Protein AF-A0A1M7EEA3-F1 (afdb_monomer_lite)

Radius of gyration: 19.29 Å; chains: 1; bounding box: 43×21×45 Å

Structure (mmCIF, N/CA/C/O backbone):
data_AF-A0A1M7EEA3-F1
#
_entry.id   AF-A0A1M7EEA3-F1
#
loop_
_atom_site.group_PDB
_atom_site.id
_atom_site.type_symbol
_atom_site.label_atom_id
_atom_site.label_alt_id
_atom_site.label_comp_id
_atom_site.label_asym_id
_atom_site.label_entity_id
_atom_site.label_seq_id
_atom_site.pdbx_PDB_ins_code
_atom_site.Cartn_x
_atom_site.Cartn_y
_atom_site.Cartn_z
_atom_site.occupancy
_atom_site.B_iso_or_equiv
_atom_site.auth_seq_id
_atom_site.auth_comp_id
_atom_site.auth_asym_id
_atom_site.auth_atom_id
_atom_site.pdbx_PDB_model_num
ATOM 1 N N . MET A 1 1 ? 22.061 9.349 -22.168 1.00 59.25 1 MET A N 1
ATOM 2 C CA . MET A 1 1 ? 20.816 9.589 -21.402 1.00 59.25 1 MET A CA 1
ATOM 3 C C . MET A 1 1 ? 20.341 8.247 -20.868 1.00 59.25 1 MET A C 1
ATOM 5 O O . MET A 1 1 ? 20.058 7.374 -21.675 1.00 59.25 1 MET A O 1
ATOM 9 N N . ASN A 1 2 ? 20.319 8.039 -19.546 1.00 71.56 2 ASN A N 1
ATOM 10 C CA . ASN A 1 2 ? 19.768 6.807 -18.969 1.00 71.56 2 ASN A CA 1
ATOM 11 C C . ASN A 1 2 ? 18.238 6.866 -19.034 1.00 71.56 2 ASN A C 1
ATOM 13 O O . ASN A 1 2 ? 17.580 7.269 -18.077 1.00 71.56 2 ASN A O 1
ATOM 17 N N . THR A 1 3 ? 17.679 6.476 -20.179 1.00 81.81 3 THR A N 1
ATOM 18 C CA . THR A 1 3 ? 16.235 6.494 -20.478 1.00 81.81 3 THR A CA 1
ATOM 19 C C . THR A 1 3 ? 15.405 5.727 -19.442 1.00 81.81 3 THR A C 1
ATOM 21 O O . THR A 1 3 ? 14.242 6.042 -19.216 1.00 81.81 3 THR A O 1
ATOM 24 N N . TYR A 1 4 ? 16.018 4.767 -18.747 1.00 85.38 4 TYR A N 1
ATOM 25 C CA . TYR A 1 4 ? 15.361 3.927 -17.745 1.00 85.38 4 TYR A CA 1
ATOM 26 C C . TYR A 1 4 ? 15.397 4.479 -16.315 1.00 85.38 4 TYR A C 1
ATOM 28 O O . TYR A 1 4 ? 14.746 3.914 -15.438 1.00 85.38 4 TYR A O 1
ATOM 36 N N . LEU A 1 5 ? 16.120 5.575 -16.057 1.00 90.19 5 LEU A N 1
ATOM 37 C CA . LEU A 1 5 ? 16.262 6.117 -14.702 1.00 90.19 5 LEU A CA 1
ATOM 38 C C . LEU A 1 5 ? 14.919 6.619 -14.152 1.00 90.19 5 LEU A C 1
ATOM 40 O O . LEU A 1 5 ? 14.544 6.289 -13.031 1.00 90.19 5 LEU A O 1
ATOM 44 N N . ILE A 1 6 ? 14.182 7.376 -14.967 1.00 90.94 6 ILE A N 1
ATOM 45 C CA . ILE A 1 6 ? 12.882 7.950 -14.600 1.00 90.94 6 ILE A 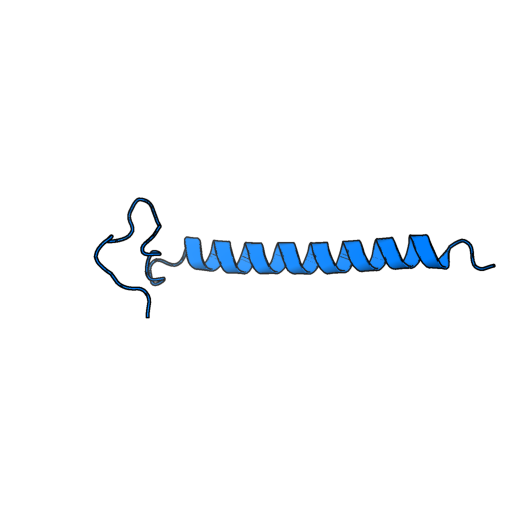CA 1
ATOM 46 C C . ILE A 1 6 ? 11.821 6.854 -14.384 1.00 90.94 6 ILE A C 1
ATOM 48 O O . ILE A 1 6 ? 11.249 6.808 -13.293 1.00 90.94 6 ILE A O 1
ATOM 52 N N . PRO A 1 7 ? 11.559 5.939 -15.343 1.00 92.06 7 PRO A N 1
ATOM 53 C CA . PRO A 1 7 ? 10.560 4.891 -15.131 1.00 92.06 7 PRO A CA 1
ATOM 54 C C . PRO A 1 7 ? 10.967 3.906 -14.024 1.00 92.06 7 PRO A C 1
ATOM 56 O O . PRO A 1 7 ? 10.108 3.464 -13.265 1.00 92.06 7 PRO A O 1
ATOM 59 N N . GLY A 1 8 ? 12.262 3.602 -13.875 1.00 94.56 8 GLY A N 1
ATOM 60 C CA . GLY A 1 8 ? 12.753 2.737 -12.800 1.00 94.56 8 GLY A CA 1
ATOM 61 C C . GLY A 1 8 ? 12.497 3.326 -11.412 1.00 94.56 8 GLY A C 1
ATOM 62 O O . GLY A 1 8 ? 11.996 2.632 -10.527 1.00 94.56 8 GLY A O 1
ATOM 63 N N . LEU A 1 9 ? 12.764 4.622 -11.232 1.00 94.44 9 LEU A N 1
ATOM 64 C CA . LEU A 1 9 ? 12.507 5.305 -9.966 1.00 94.44 9 LEU A CA 1
ATOM 65 C C . LEU A 1 9 ? 11.006 5.369 -9.653 1.00 94.44 9 LEU A C 1
ATOM 67 O O . LEU A 1 9 ? 10.618 5.107 -8.517 1.00 94.44 9 LEU A O 1
ATOM 71 N N . ALA A 1 10 ? 10.161 5.610 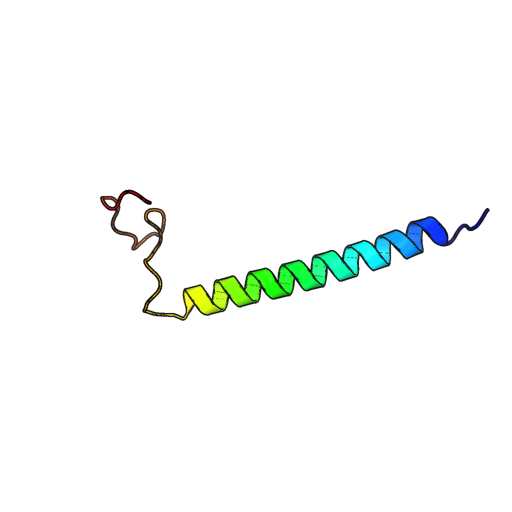-10.661 1.00 94.69 10 ALA A N 1
ATOM 72 C CA . ALA A 1 10 ? 8.707 5.613 -10.497 1.00 94.69 10 ALA A CA 1
ATOM 73 C C . ALA A 1 10 ? 8.165 4.262 -9.991 1.00 94.69 10 ALA A C 1
ATOM 75 O O . ALA A 1 10 ? 7.337 4.240 -9.078 1.00 94.69 10 ALA A O 1
ATOM 76 N N . LEU A 1 11 ? 8.663 3.138 -10.523 1.00 96.75 11 LEU A N 1
ATOM 77 C CA . LEU A 1 11 ? 8.273 1.800 -10.060 1.00 96.75 11 LEU A CA 1
ATOM 78 C C . LEU A 1 11 ? 8.668 1.558 -8.598 1.00 96.75 11 LEU A C 1
ATOM 80 O O . LEU A 1 11 ? 7.866 1.037 -7.821 1.00 96.75 11 LEU A O 1
ATOM 84 N N . ILE A 1 12 ? 9.873 1.980 -8.205 1.00 96.19 12 ILE A N 1
ATOM 85 C CA . ILE A 1 12 ? 10.345 1.870 -6.817 1.00 96.19 12 ILE A CA 1
ATOM 86 C C . ILE A 1 12 ? 9.459 2.701 -5.888 1.00 96.19 12 ILE A C 1
ATOM 88 O O . ILE A 1 12 ? 9.006 2.203 -4.856 1.00 96.19 12 ILE A O 1
ATOM 92 N N . THR A 1 13 ? 9.161 3.949 -6.259 1.00 96.31 13 THR A N 1
ATOM 93 C CA . THR A 1 13 ? 8.264 4.807 -5.478 1.00 96.31 13 THR A CA 1
ATOM 94 C C . THR A 1 13 ? 6.892 4.160 -5.319 1.00 96.31 13 THR A C 1
ATOM 96 O O . THR A 1 13 ? 6.365 4.113 -4.206 1.00 96.31 13 THR A O 1
ATOM 99 N N . MET A 1 14 ? 6.331 3.601 -6.395 1.00 96.50 14 MET A N 1
ATOM 100 C CA . MET A 1 14 ? 5.018 2.964 -6.340 1.00 96.50 14 MET A CA 1
ATOM 101 C C . MET A 1 14 ? 5.008 1.726 -5.429 1.00 96.50 14 MET A C 1
ATOM 103 O O . MET A 1 14 ? 4.070 1.544 -4.652 1.00 96.50 14 MET A O 1
ATOM 107 N N . ALA A 1 15 ? 6.074 0.919 -5.459 1.00 96.94 15 ALA A N 1
ATOM 108 C CA . ALA A 1 15 ? 6.230 -0.236 -4.577 1.00 96.94 15 ALA A CA 1
ATOM 109 C C . ALA A 1 15 ? 6.299 0.171 -3.094 1.00 96.94 15 ALA A C 1
ATOM 111 O O . ALA A 1 15 ? 5.628 -0.433 -2.252 1.00 96.94 15 ALA A O 1
ATOM 112 N N . ILE A 1 16 ? 7.057 1.225 -2.773 1.00 96.81 16 ILE A N 1
ATOM 113 C CA . ILE A 1 16 ? 7.168 1.752 -1.403 1.00 96.81 16 ILE A CA 1
ATOM 114 C C . ILE A 1 16 ? 5.807 2.253 -0.911 1.00 96.81 16 ILE A C 1
ATOM 116 O O . ILE A 1 16 ? 5.367 1.871 0.175 1.00 96.81 16 ILE A O 1
ATOM 120 N N . VAL A 1 17 ? 5.111 3.062 -1.716 1.00 96.25 17 VAL A N 1
ATOM 121 C CA . VAL A 1 17 ? 3.777 3.580 -1.371 1.00 96.25 17 VAL A CA 1
ATOM 122 C C . VAL A 1 17 ? 2.784 2.435 -1.163 1.00 96.25 17 VAL A C 1
ATOM 124 O O . VAL A 1 17 ? 2.032 2.452 -0.188 1.00 96.25 17 VAL A O 1
ATOM 127 N N . GLY A 1 18 ? 2.821 1.406 -2.015 1.00 95.31 18 GLY A N 1
ATOM 128 C CA . GLY A 1 18 ? 1.988 0.211 -1.870 1.00 95.31 18 GLY A CA 1
ATOM 129 C C . GLY A 1 18 ? 2.223 -0.520 -0.544 1.00 95.31 18 GLY A C 1
ATOM 130 O O . GLY A 1 18 ? 1.266 -0.842 0.162 1.00 95.31 18 GLY A O 1
ATOM 131 N N . LEU A 1 19 ? 3.485 -0.726 -0.152 1.00 94.38 19 LEU A N 1
ATOM 132 C CA . LEU A 1 19 ? 3.826 -1.351 1.131 1.00 94.38 19 LEU A CA 1
ATOM 133 C C . LEU A 1 19 ? 3.347 -0.523 2.329 1.00 94.38 19 LEU A C 1
ATOM 135 O O . LEU A 1 19 ? 2.782 -1.082 3.272 1.00 94.38 19 LEU A O 1
ATOM 139 N N . VAL A 1 20 ? 3.533 0.799 2.290 1.00 92.50 20 VAL A N 1
ATOM 140 C CA . VAL A 1 20 ? 3.065 1.708 3.349 1.00 92.50 20 VAL A CA 1
ATOM 141 C C . VAL A 1 20 ? 1.540 1.672 3.460 1.00 92.50 20 VAL A C 1
ATOM 143 O O . VAL A 1 20 ? 1.014 1.555 4.568 1.00 92.50 20 VAL A O 1
ATOM 146 N N . ALA A 1 21 ? 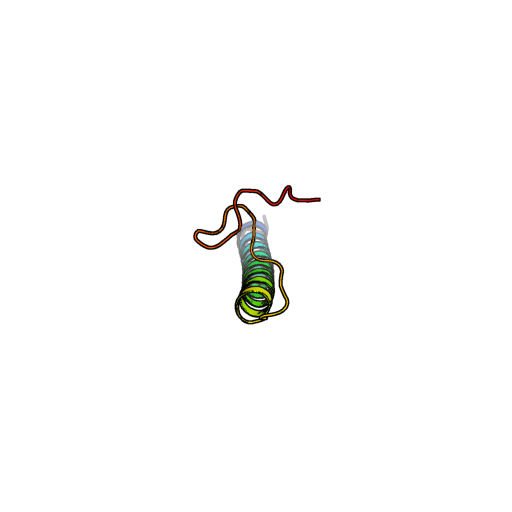0.828 1.693 2.332 1.00 91.25 21 ALA A N 1
ATOM 147 C CA . ALA A 1 21 ? -0.631 1.611 2.299 1.00 91.25 21 ALA A CA 1
ATOM 148 C C . ALA A 1 21 ? -1.158 0.273 2.850 1.00 91.25 21 ALA A C 1
ATOM 150 O O . ALA A 1 21 ? -2.134 0.244 3.601 1.00 91.25 21 ALA A O 1
ATOM 151 N N . LEU A 1 22 ? -0.497 -0.845 2.537 1.00 89.00 22 LEU A N 1
ATOM 152 C CA . LEU A 1 22 ? -0.862 -2.149 3.098 1.00 89.00 22 LEU A CA 1
ATOM 153 C C . LEU A 1 22 ? -0.640 -2.198 4.615 1.00 89.00 22 LEU A C 1
ATOM 155 O O . LEU A 1 22 ? -1.490 -2.707 5.349 1.00 89.00 22 LEU A O 1
ATOM 159 N N . ARG A 1 23 ? 0.476 -1.644 5.102 1.00 86.50 23 ARG A N 1
ATOM 160 C CA . ARG A 1 23 ? 0.775 -1.569 6.541 1.00 86.50 23 ARG A CA 1
ATOM 161 C C . ARG A 1 23 ? -0.213 -0.669 7.285 1.00 86.50 23 ARG A C 1
ATOM 163 O O . ARG A 1 23 ? -0.688 -1.069 8.346 1.00 86.50 23 ARG A O 1
ATOM 170 N N . SER A 1 24 ? -0.568 0.493 6.731 1.00 77.88 24 SER A N 1
ATOM 171 C CA . SER A 1 24 ? -1.539 1.407 7.350 1.00 77.88 24 SER A CA 1
ATOM 172 C C . SER A 1 24 ? -2.945 0.806 7.389 1.00 77.88 24 SER A C 1
ATOM 174 O O . SER A 1 24 ? -3.648 0.930 8.397 1.00 77.88 24 SER A O 1
ATOM 176 N N . LYS A 1 25 ? -3.334 0.073 6.337 1.00 76.38 25 LYS A N 1
ATOM 177 C CA . LYS A 1 25 ? -4.599 -0.663 6.313 1.00 76.38 25 LYS A CA 1
ATOM 178 C C . LYS A 1 25 ? -4.617 -1.757 7.375 1.00 76.38 25 LYS A C 1
ATOM 180 O O . LYS A 1 25 ? -5.586 -1.846 8.119 1.00 76.38 25 LYS A O 1
ATOM 185 N N . ARG A 1 26 ? -3.536 -2.532 7.505 1.00 73.56 26 ARG A N 1
ATOM 186 C CA . ARG A 1 26 ? -3.427 -3.576 8.532 1.00 73.56 26 ARG A CA 1
ATOM 187 C C . ARG A 1 26 ? -3.537 -3.004 9.948 1.00 73.56 26 ARG A C 1
ATOM 189 O O . ARG A 1 26 ? -4.319 -3.518 10.734 1.00 73.56 26 ARG A O 1
ATOM 196 N N . GLN A 1 27 ? -2.851 -1.898 10.238 1.00 70.12 27 GLN A N 1
ATOM 197 C CA . GLN A 1 27 ? -2.963 -1.215 11.533 1.00 70.12 27 GLN A CA 1
ATOM 198 C C . GLN A 1 27 ? -4.391 -0.710 11.803 1.00 70.12 27 GLN A C 1
ATOM 200 O O . GLN A 1 27 ? -4.863 -0.725 12.939 1.00 70.12 27 GLN A O 1
ATOM 205 N N . THR A 1 28 ? -5.086 -0.252 10.761 1.00 70.19 28 THR A N 1
ATOM 206 C CA . THR A 1 28 ? -6.471 0.216 10.878 1.00 70.19 28 THR A CA 1
ATOM 207 C C . THR A 1 28 ? -7.435 -0.942 11.122 1.00 70.19 28 THR A C 1
ATOM 209 O O . THR A 1 28 ? -8.286 -0.827 11.997 1.00 70.19 28 THR A O 1
ATOM 212 N N . GLU A 1 29 ? -7.284 -2.062 10.412 1.00 67.06 29 GLU A N 1
ATOM 213 C CA . GLU A 1 29 ? -8.091 -3.275 10.620 1.00 67.06 29 GLU A CA 1
ATOM 214 C C . GLU A 1 29 ? -7.848 -3.896 12.003 1.00 67.06 29 GLU A C 1
ATOM 216 O O . GLU A 1 29 ? -8.801 -4.265 12.684 1.00 67.06 29 GLU A O 1
ATOM 221 N N . GLU A 1 30 ? -6.599 -3.925 12.479 1.00 65.19 30 GLU A N 1
ATOM 222 C CA . GLU A 1 30 ? -6.259 -4.371 13.840 1.00 65.19 30 GLU A CA 1
ATOM 223 C C . GLU A 1 30 ? -6.959 -3.507 14.908 1.00 65.19 30 GLU A C 1
ATOM 225 O O . GLU A 1 30 ? -7.493 -4.034 15.883 1.00 65.19 30 GLU A O 1
ATOM 230 N N . ARG A 1 31 ? -7.053 -2.185 14.699 1.00 60.94 31 ARG A N 1
ATOM 231 C CA . ARG A 1 31 ? -7.838 -1.286 15.569 1.00 60.94 31 ARG A CA 1
ATOM 232 C C . ARG A 1 31 ? -9.344 -1.493 15.432 1.00 60.94 31 ARG A C 1
ATOM 234 O O . ARG A 1 31 ? -10.068 -1.309 16.405 1.00 60.94 31 ARG A O 1
ATOM 241 N N . ARG A 1 32 ? -9.818 -1.856 14.238 1.00 62.66 32 ARG A N 1
ATOM 242 C CA . ARG A 1 32 ? -11.240 -2.077 13.941 1.00 62.66 32 ARG A CA 1
ATOM 243 C C . ARG A 1 32 ? -11.776 -3.354 14.586 1.00 62.66 32 ARG A C 1
ATOM 245 O O . ARG A 1 32 ? -12.933 -3.373 14.990 1.00 62.66 32 ARG A O 1
ATOM 252 N N . HIS A 1 33 ? -10.935 -4.381 14.691 1.00 63.22 33 HIS A N 1
ATOM 253 C CA . HIS A 1 33 ? -11.250 -5.654 15.342 1.00 63.22 33 HIS A CA 1
ATOM 254 C C . HIS A 1 33 ? -10.916 -5.694 16.838 1.00 63.22 33 HIS A C 1
ATOM 256 O O . HIS A 1 33 ? -11.281 -6.651 17.514 1.00 63.22 33 HIS A O 1
ATOM 262 N N . SER A 1 34 ? -10.236 -4.677 17.370 1.00 58.97 34 SER A N 1
ATOM 263 C CA . SER A 1 34 ? -9.950 -4.580 18.799 1.00 58.97 34 SER A CA 1
ATOM 264 C C . SER A 1 34 ? -11.097 -3.887 19.540 1.00 58.97 34 SER A C 1
ATOM 266 O O . SER A 1 34 ? -11.279 -2.673 19.410 1.00 58.97 34 SER A O 1
ATOM 268 N N . ASP A 1 35 ? -11.813 -4.645 20.377 1.00 61.56 35 ASP A N 1
ATOM 269 C CA . ASP A 1 35 ? -12.901 -4.158 21.247 1.00 61.56 35 ASP A CA 1
ATOM 270 C C . ASP A 1 35 ? -12.448 -3.111 22.282 1.00 61.56 35 ASP A C 1
ATOM 272 O O . ASP A 1 35 ? -13.269 -2.397 22.856 1.00 61.56 35 ASP A O 1
ATOM 276 N N . SER A 1 36 ? -11.139 -2.983 22.521 1.00 66.25 36 SER A N 1
ATOM 277 C CA . SER A 1 36 ? -10.576 -2.012 23.467 1.00 66.25 36 SER A CA 1
ATOM 278 C C . SER A 1 36 ? -10.318 -0.629 22.859 1.00 66.25 36 SER A C 1
ATOM 280 O O . SER A 1 36 ? -9.996 0.312 23.590 1.00 66.25 36 SER A O 1
ATOM 282 N N . THR A 1 37 ? -10.451 -0.467 21.537 1.00 61.56 37 THR A N 1
ATOM 283 C CA . THR A 1 37 ? -10.167 0.817 20.887 1.00 61.56 37 THR A CA 1
ATOM 284 C C . THR A 1 37 ? -11.351 1.767 21.085 1.00 61.56 37 THR A C 1
ATOM 286 O O . THR A 1 37 ? -12.467 1.440 20.675 1.00 61.56 37 THR A O 1
ATOM 289 N N . PRO A 1 38 ? -11.159 2.962 21.678 1.00 61.75 38 PRO A N 1
ATOM 290 C CA . PRO A 1 38 ? -12.250 3.911 21.846 1.00 61.75 38 PRO A CA 1
ATOM 291 C C . PRO A 1 38 ? -12.823 4.281 20.473 1.00 61.75 38 PRO A C 1
ATOM 293 O O . PRO A 1 38 ? -12.121 4.838 19.627 1.00 61.75 38 PRO A O 1
ATOM 296 N N . LYS A 1 39 ? -14.102 3.947 20.247 1.00 63.31 39 LYS A N 1
ATOM 297 C CA . LYS A 1 39 ? -14.813 4.290 19.009 1.00 63.31 39 LYS A CA 1
ATOM 298 C C . LYS A 1 39 ? -14.718 5.802 18.782 1.00 63.31 39 LYS A C 1
ATOM 300 O O . LYS A 1 39 ? -14.967 6.585 19.699 1.00 63.31 39 LYS A O 1
ATOM 305 N N . SER A 1 40 ? -14.331 6.196 17.567 1.00 64.19 40 SER A N 1
ATOM 306 C CA . SER A 1 40 ? -14.225 7.607 17.175 1.00 64.19 40 SER A CA 1
ATOM 307 C C . SER A 1 40 ? -15.537 8.340 17.456 1.00 64.19 40 SER A C 1
ATOM 309 O O . SER A 1 40 ? -16.604 7.795 17.183 1.00 64.19 40 SER A O 1
ATOM 311 N N . ALA A 1 41 ? -15.462 9.583 17.937 1.00 59.91 41 ALA A N 1
ATOM 312 C CA . ALA A 1 41 ? -16.632 10.439 18.158 1.00 59.91 41 ALA A CA 1
ATOM 313 C C . ALA A 1 41 ? -17.434 10.713 16.867 1.00 59.91 41 ALA A C 1
ATOM 315 O O . ALA A 1 41 ? -18.598 11.086 16.938 1.00 59.91 41 ALA A O 1
ATOM 316 N N . LEU A 1 42 ? -16.819 10.498 15.694 1.00 62.94 42 LEU A N 1
ATOM 317 C CA . LEU A 1 42 ? -17.450 10.621 14.374 1.00 62.94 42 LEU A CA 1
ATOM 318 C C . LEU A 1 42 ? -17.952 9.276 13.809 1.00 62.94 42 LEU A C 1
ATOM 320 O O . LEU A 1 42 ? -18.510 9.230 12.714 1.00 62.94 42 LEU A O 1
ATOM 324 N N . ALA A 1 43 ? -17.722 8.155 14.501 1.00 65.88 43 ALA A N 1
ATOM 325 C CA . ALA A 1 43 ? -18.284 6.875 14.083 1.00 65.88 43 ALA A CA 1
ATOM 326 C C . ALA A 1 43 ? -19.809 6.895 14.262 1.00 65.88 43 ALA A C 1
ATOM 328 O O . ALA A 1 43 ? -20.312 7.511 15.196 1.00 65.88 43 ALA A O 1
ATOM 329 N N . LYS A 1 44 ? -20.545 6.170 13.410 1.00 62.22 44 LYS A N 1
ATOM 330 C CA . LYS A 1 44 ? -22.014 6.066 13.4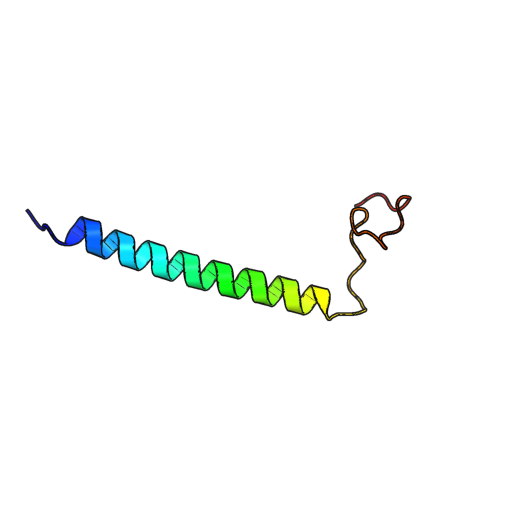88 1.0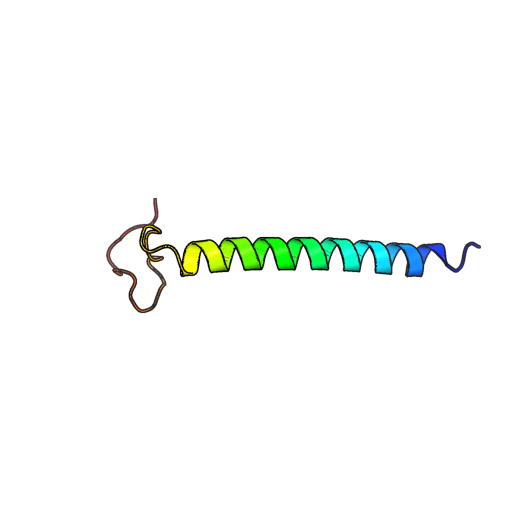0 62.22 44 LYS A CA 1
ATOM 331 C C . LYS A 1 44 ? -22.518 5.631 14.877 1.00 62.22 44 LYS A C 1
ATOM 333 O O . LYS A 1 44 ? -23.565 6.097 15.305 1.00 62.22 44 LYS A O 1
ATOM 338 N N . ASP A 1 45 ? -21.740 4.802 15.579 1.00 62.12 45 ASP A N 1
ATOM 339 C CA . ASP A 1 45 ? -22.022 4.338 16.949 1.00 62.12 45 ASP A CA 1
ATOM 340 C C . ASP A 1 45 ? -21.146 5.037 18.011 1.00 62.12 45 ASP A C 1
ATOM 342 O O . ASP A 1 45 ? -21.065 4.599 19.160 1.00 62.12 45 ASP A O 1
ATOM 346 N N . GLY A 1 46 ? -20.387 6.058 17.613 1.00 58.56 46 GLY A N 1
ATOM 347 C CA . GLY A 1 46 ? -19.552 6.847 18.506 1.00 58.56 46 GLY A CA 1
ATOM 348 C C . GLY A 1 46 ? -20.428 7.758 19.350 1.00 58.56 46 GLY A C 1
ATOM 349 O O . GLY A 1 46 ? -21.301 8.432 18.818 1.00 58.56 46 GLY A O 1
ATOM 350 N N . ASN A 1 47 ? -20.212 7.782 20.667 1.00 59.88 47 ASN A N 1
ATOM 351 C CA . ASN A 1 47 ? -20.933 8.695 21.549 1.00 59.88 47 ASN A CA 1
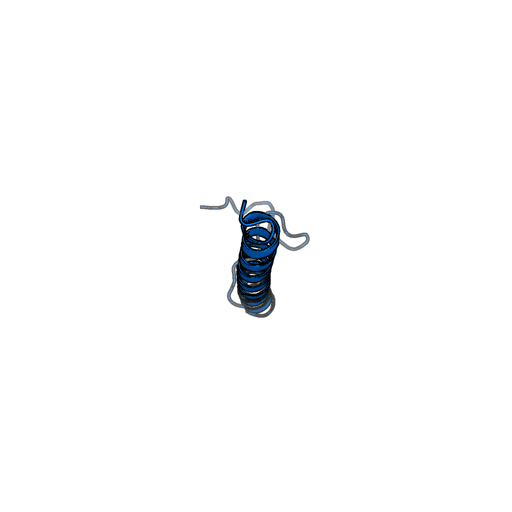ATOM 352 C C . ASN A 1 47 ? -20.649 10.152 21.111 1.00 59.88 47 ASN A C 1
ATOM 354 O O . ASN A 1 47 ? -19.510 10.604 21.277 1.00 59.88 47 ASN A O 1
ATOM 358 N N . PRO A 1 48 ? -21.648 10.896 20.592 1.00 60.22 48 PRO A N 1
ATOM 359 C CA . PRO A 1 48 ? -21.446 12.232 20.027 1.00 60.22 48 PRO A CA 1
ATOM 360 C C . PRO A 1 48 ? -21.049 13.274 21.084 1.00 60.22 48 PRO A C 1
ATOM 362 O O . PRO A 1 48 ? -20.583 14.358 20.742 1.00 60.22 48 PRO A O 1
ATOM 365 N N . HIS A 1 49 ? -21.191 12.951 22.374 1.00 63.72 49 HIS A N 1
ATOM 366 C CA . HIS A 1 49 ? -20.831 13.835 23.482 1.00 63.72 49 HIS A CA 1
ATOM 367 C C . HIS A 1 49 ? -19.405 13.627 24.010 1.00 63.72 49 HIS A C 1
ATOM 369 O O . HIS A 1 49 ? -18.992 14.314 24.946 1.00 63.72 49 HIS A O 1
ATOM 375 N N . ARG A 1 50 ? -18.618 12.712 23.428 1.00 57.44 50 ARG A N 1
ATOM 376 C CA . ARG A 1 50 ? -17.220 12.514 23.828 1.00 57.44 50 ARG A CA 1
ATOM 377 C C . ARG A 1 50 ? -16.311 13.438 23.011 1.00 57.44 50 ARG A C 1
ATOM 379 O O . ARG A 1 50 ? -16.020 13.150 21.854 1.00 57.44 50 ARG A O 1
ATOM 386 N N . LYS A 1 51 ? -15.835 14.536 23.614 1.00 52.72 51 LYS A N 1
ATOM 387 C CA . LYS A 1 51 ? -14.735 15.332 23.039 1.00 52.72 51 LYS A CA 1
ATOM 388 C C . LYS A 1 51 ? -13.513 14.427 22.851 1.00 52.72 51 LYS A C 1
ATOM 390 O O . LYS A 1 51 ? -13.119 13.727 23.785 1.00 52.72 51 LYS A O 1
ATOM 395 N N . ALA A 1 52 ? -12.950 14.424 21.644 1.00 57.91 52 ALA A N 1
ATOM 396 C CA . ALA A 1 52 ? -11.635 13.840 21.411 1.00 57.91 52 ALA A CA 1
ATOM 397 C C . ALA A 1 52 ? -10.601 14.598 22.272 1.00 57.91 52 ALA A C 1
ATOM 399 O O . ALA A 1 52 ? -10.741 15.820 22.391 1.00 57.91 52 ALA A O 1
ATOM 400 N N . PRO A 1 53 ? -9.653 13.895 22.922 1.00 59.34 53 PRO A N 1
ATOM 401 C CA . PRO A 1 53 ? -8.583 14.535 23.683 1.00 59.34 53 PRO A CA 1
ATOM 402 C C . PRO A 1 53 ? -7.674 15.380 22.786 1.00 59.34 53 PRO A C 1
ATOM 404 O O . PRO A 1 53 ? -7.538 15.035 21.588 1.00 59.34 53 PRO A O 1
#

pLDDT: mean 75.23, std 15.09, range [52.72, 96.94]

Organism: NCBI:txid1155722

Sequence (53 aa):
MNTYLIPGLALITMAIVGLVALRSKRQTEERRHSDSTPKSALAKDGNPHRKAP

Secondary structure (DSSP, 8-state):
--TTHHHHHHHHHHHHHHHHHHHHHHHHHHHHH-TTSPPPTTSTTS-TT----

Foldseek 3Di:
DPPCPVVVVVVVVVVVVVVVVVVVVVVVVVLVPDPPRQPDCPDPPHVVPDDDD